Protein AF-A0A529ICU2-F1 (afdb_monomer)

Nearest PDB structures (foldseek):
  4ps2-assembly1_A  TM=2.960E-01  e=1.116E-01  Escherichia coli 042

pLDDT: mean 79.57, std 13.18, range [36.53, 95.19]

Secondary structure (DSSP, 8-state):
-----SSGGGGSHHHHHHHSHHHHHHHHHHHHHHHHHHHHHHHHHHHHHHHHHHT-HHHHHHHHHHHHHHGGGS--

Radius of gyration: 23.71 Å; Cα contacts (8 Å, |Δi|>4): 22; chains: 1; bounding box: 40×35×60 Å

Solvent-accessible surface area (backbone atoms only — not comparable to full-atom values): 4468 Å² total; per-residue (Å²): 139,77,84,87,73,91,52,83,73,42,75,37,71,66,51,47,31,59,60,37,70,77,44,29,54,53,52,51,54,48,52,54,50,52,52,49,50,52,51,52,51,54,48,54,54,48,50,50,50,51,52,56,42,70,71,31,66,76,56,41,54,52,50,51,53,48,58,62,54,56,66,72,65,79,77,122

Sequence (76 aa):
LDLTFTKMGDFAPDKIAEQVPQLAEILKMRRQLEELLGFMDGRVDAEKRIAQLLNNEPLLSKIASQAMSDDDKVGE

Foldseek 3Di:
DDQDDDDPCCPPPVNRLCVDVVSVVVVVVVVVVVVVVCVVVVVVVVVVVVVVCVVDPVSVVVVVVVVVVVVVVVPD

Structure (mmCIF, N/CA/C/O backbone):
data_AF-A0A529ICU2-F1
#
_entry.id   AF-A0A529ICU2-F1
#
loop_
_atom_site.group_PDB
_atom_site.id
_atom_site.type_symbol
_atom_site.label_atom_id
_atom_site.label_alt_id
_atom_site.label_comp_id
_atom_site.label_asym_i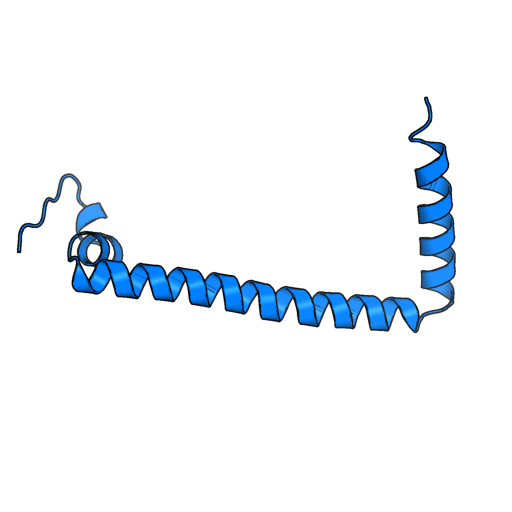d
_atom_site.label_entity_id
_atom_site.label_seq_id
_atom_site.pdbx_PDB_ins_code
_atom_site.Cartn_x
_atom_site.Cartn_y
_atom_site.Cartn_z
_atom_site.occupancy
_atom_site.B_iso_or_equiv
_atom_site.auth_seq_id
_atom_site.auth_comp_id
_atom_site.auth_asym_id
_atom_site.auth_atom_id
_atom_site.pdbx_PDB_model_num
ATOM 1 N N . LEU A 1 1 ? -7.522 -0.768 26.917 1.00 72.50 1 LEU A N 1
ATOM 2 C CA . LEU A 1 1 ? -7.729 -0.772 25.456 1.00 72.50 1 LEU A CA 1
ATOM 3 C C . LEU A 1 1 ? -8.939 0.108 25.230 1.00 72.50 1 LEU A C 1
ATOM 5 O O . LEU A 1 1 ? -9.975 -0.211 25.799 1.00 72.50 1 LEU A O 1
ATOM 9 N N . ASP A 1 2 ? -8.772 1.235 24.553 1.00 85.19 2 ASP A N 1
ATOM 10 C CA . ASP A 1 2 ? -9.855 2.193 24.334 1.00 85.19 2 ASP A CA 1
ATOM 11 C C . ASP A 1 2 ? -10.089 2.279 22.828 1.00 85.19 2 ASP A C 1
ATOM 13 O O . ASP A 1 2 ? -9.150 2.556 22.081 1.00 85.19 2 ASP A O 1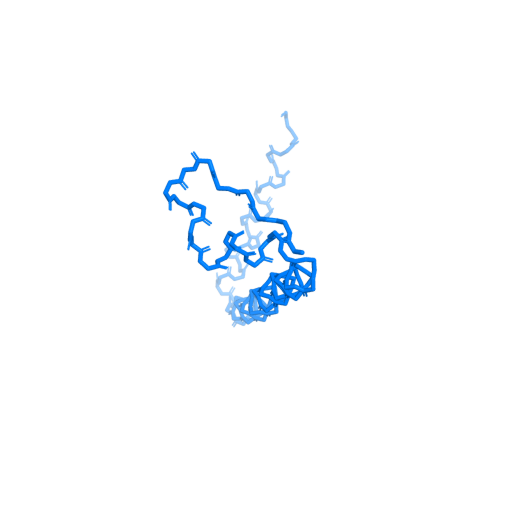
ATOM 17 N N . LEU A 1 3 ? -11.290 1.913 22.386 1.00 90.75 3 LEU A N 1
ATOM 18 C CA . LEU A 1 3 ? -11.657 1.842 20.975 1.00 90.75 3 LEU A CA 1
ATOM 19 C C . LEU A 1 3 ? -12.833 2.783 20.746 1.00 90.75 3 LEU A C 1
ATOM 21 O O . LEU A 1 3 ? -13.853 2.691 21.426 1.00 90.75 3 LEU A O 1
ATOM 25 N N . THR A 1 4 ? -12.692 3.677 19.776 1.00 92.44 4 THR A N 1
ATOM 26 C CA . THR A 1 4 ? -13.719 4.651 19.413 1.00 92.44 4 THR A CA 1
ATOM 27 C C . THR A 1 4 ? -14.274 4.318 18.037 1.00 92.44 4 THR A C 1
ATOM 29 O O . THR A 1 4 ? -13.535 4.212 17.059 1.00 92.44 4 THR A O 1
ATOM 32 N N . PHE A 1 5 ? -15.596 4.193 17.953 1.00 95.00 5 PHE A N 1
ATOM 33 C CA . PHE A 1 5 ? -16.316 3.936 16.709 1.00 95.00 5 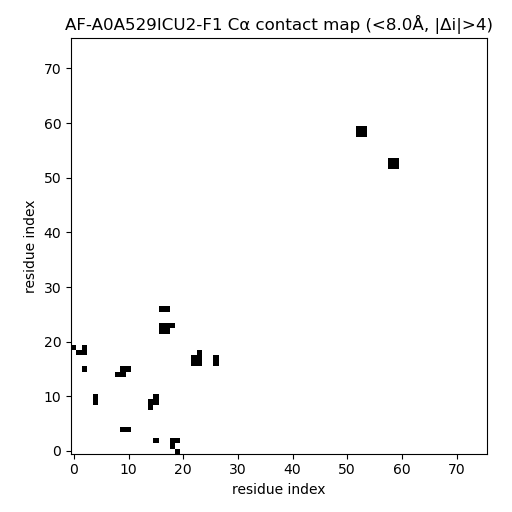PHE A CA 1
ATOM 34 C C . PHE A 1 5 ? -17.316 5.067 16.475 1.00 95.00 5 PHE A C 1
ATOM 36 O O . PHE A 1 5 ? -18.191 5.315 17.301 1.00 95.00 5 PHE A O 1
ATOM 43 N N . THR A 1 6 ? -17.181 5.765 15.351 1.00 94.31 6 THR A N 1
ATOM 44 C CA . THR A 1 6 ? -18.021 6.912 14.963 1.00 94.31 6 THR A CA 1
ATOM 45 C C . THR A 1 6 ? -18.987 6.572 13.833 1.00 94.31 6 THR A C 1
ATOM 47 O O . THR A 1 6 ? -20.039 7.195 13.691 1.00 94.31 6 THR A O 1
ATOM 50 N N . LYS A 1 7 ? -18.644 5.567 13.026 1.00 95.19 7 LYS A N 1
ATOM 51 C CA . LYS A 1 7 ? -19.424 5.097 11.879 1.00 95.19 7 LYS A CA 1
ATOM 52 C C . LYS A 1 7 ? -19.267 3.593 11.706 1.00 95.19 7 LYS A C 1
ATOM 54 O O . LYS A 1 7 ? -18.301 2.998 12.173 1.00 95.19 7 LYS A O 1
ATOM 59 N N . MET A 1 8 ? -20.171 2.984 10.940 1.00 93.94 8 MET A N 1
ATOM 60 C CA . MET A 1 8 ? -20.146 1.536 10.700 1.00 93.94 8 MET A CA 1
ATOM 61 C C . MET A 1 8 ? -18.845 1.045 10.035 1.00 93.94 8 MET A C 1
ATOM 63 O O . MET A 1 8 ? -18.422 -0.084 10.252 1.00 93.94 8 MET A O 1
ATOM 67 N N . GLY A 1 9 ? -18.171 1.901 9.258 1.00 93.88 9 GLY A N 1
ATOM 68 C CA . GLY A 1 9 ? -16.880 1.570 8.646 1.00 93.88 9 GLY A CA 1
ATOM 69 C C . GLY A 1 9 ? -15.737 1.368 9.647 1.00 93.88 9 GLY A C 1
ATOM 70 O O . GLY A 1 9 ? -14.760 0.714 9.307 1.00 93.88 9 GLY A O 1
ATOM 71 N N . ASP A 1 10 ? -15.854 1.874 10.876 1.00 94.38 10 ASP A N 1
ATOM 72 C CA . ASP A 1 10 ? -14.793 1.762 11.886 1.00 94.38 10 ASP A CA 1
ATOM 73 C C . ASP A 1 10 ? -14.689 0.336 12.462 1.00 94.38 10 ASP A C 1
ATOM 75 O O . ASP A 1 10 ? -13.686 -0.008 13.079 1.00 94.38 10 ASP A O 1
ATOM 79 N N . PHE A 1 11 ? -15.691 -0.519 12.216 1.00 93.62 11 PHE A N 1
ATOM 80 C CA . PHE A 1 11 ? -15.651 -1.948 12.547 1.00 93.62 11 PHE A CA 1
ATOM 81 C C . PHE A 1 11 ? -14.807 -2.777 11.571 1.00 93.62 11 PHE A C 1
ATOM 83 O O . PHE A 1 11 ? -14.659 -3.986 11.761 1.00 93.62 11 PHE A O 1
ATOM 90 N N . ALA A 1 12 ? -14.269 -2.161 10.516 1.00 95.12 12 ALA A N 1
ATOM 91 C CA . ALA A 1 12 ? -13.382 -2.855 9.602 1.00 95.12 12 ALA A CA 1
ATOM 92 C C . ALA A 1 12 ? -12.082 -3.287 10.328 1.00 95.12 12 ALA A C 1
ATOM 94 O O . ALA A 1 12 ? -11.581 -2.558 11.191 1.00 95.12 12 ALA A O 1
ATOM 95 N N . PRO A 1 13 ? -11.518 -4.471 10.020 1.00 92.19 13 PRO A N 1
ATOM 96 C CA . PRO A 1 13 ? -10.382 -5.026 10.765 1.00 92.19 13 PRO A CA 1
ATOM 97 C C . PRO A 1 13 ? -9.132 -4.137 10.751 1.00 92.19 13 PRO A C 1
ATOM 99 O O . PRO A 1 13 ? -8.399 -4.071 11.734 1.00 92.19 13 PRO A O 1
ATOM 102 N N . ASP A 1 14 ? -8.901 -3.438 9.644 1.00 90.50 14 ASP A N 1
ATOM 103 C CA . ASP A 1 14 ? -7.839 -2.451 9.470 1.00 90.50 14 ASP A CA 1
ATOM 104 C C . ASP A 1 14 ? -8.048 -1.229 10.372 1.00 90.50 14 ASP A C 1
ATOM 106 O O . ASP A 1 14 ? -7.107 -0.782 11.024 1.00 90.50 14 ASP A O 1
ATOM 110 N N . LYS A 1 15 ? -9.287 -0.737 10.484 1.00 94.25 15 LYS A N 1
ATOM 111 C CA . LYS A 1 15 ? -9.643 0.386 11.363 1.00 94.25 15 LYS A CA 1
ATOM 112 C C . LYS A 1 15 ? -9.473 0.043 12.838 1.00 94.25 15 LYS A C 1
ATOM 114 O O . LYS A 1 15 ? -9.001 0.877 13.605 1.00 94.25 15 LYS A O 1
ATOM 119 N N . ILE A 1 16 ? -9.792 -1.189 13.225 1.00 92.06 16 ILE A N 1
ATOM 120 C CA . ILE A 1 16 ? -9.554 -1.683 14.587 1.00 92.06 16 ILE A CA 1
ATOM 121 C C . ILE A 1 16 ? -8.048 -1.817 14.849 1.00 92.06 16 ILE A C 1
ATOM 123 O O . ILE A 1 16 ? -7.562 -1.384 15.893 1.00 92.06 16 ILE A O 1
ATOM 127 N N . ALA A 1 17 ? -7.294 -2.374 13.897 1.00 92.06 17 ALA A N 1
ATOM 128 C CA . ALA A 1 17 ? -5.845 -2.524 14.014 1.00 92.06 17 ALA A CA 1
ATOM 129 C C . ALA A 1 17 ? -5.113 -1.174 14.123 1.00 92.06 17 ALA A C 1
ATOM 131 O O . ALA A 1 17 ? -4.124 -1.084 14.843 1.00 92.06 17 ALA A O 1
ATOM 132 N N . GLU A 1 18 ? -5.611 -0.118 13.472 1.00 91.75 18 GLU A N 1
ATOM 133 C CA . GLU A 1 18 ? -5.072 1.246 13.589 1.00 91.75 18 GLU A CA 1
ATOM 134 C C . GLU A 1 18 ? -5.227 1.840 15.000 1.00 91.75 18 GLU A C 1
ATOM 136 O O . GLU A 1 18 ? -4.392 2.640 15.417 1.00 91.75 18 GLU A O 1
ATOM 141 N N . GLN A 1 19 ? -6.263 1.450 15.750 1.00 93.19 19 GLN A N 1
ATOM 142 C CA . GLN A 1 19 ? -6.524 1.969 17.101 1.00 93.19 19 GLN A CA 1
ATOM 143 C C . GLN A 1 19 ? -5.756 1.220 18.200 1.00 93.19 19 GLN A C 1
ATOM 145 O O . GLN A 1 19 ? -5.596 1.733 19.307 1.00 93.19 19 GLN A O 1
ATOM 150 N N . VAL A 1 20 ? -5.268 0.009 17.917 1.00 94.12 20 VAL A N 1
ATOM 151 C CA . VAL A 1 20 ? -4.488 -0.791 18.869 1.00 94.12 20 VAL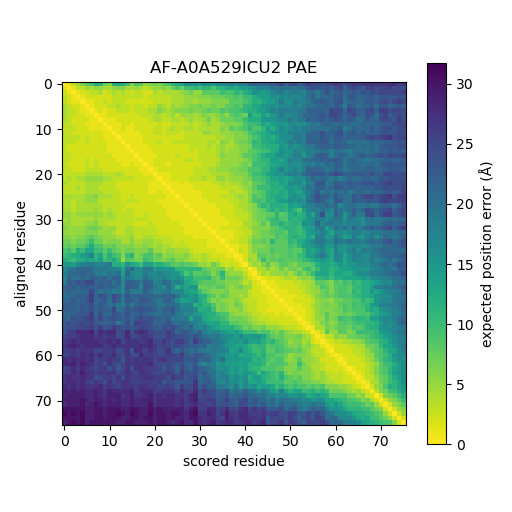 A CA 1
ATOM 152 C C . VAL A 1 20 ? -2.997 -0.524 18.640 1.00 94.12 20 VAL A C 1
ATOM 154 O O . VAL A 1 20 ? -2.476 -0.946 17.609 1.00 94.12 20 VAL A O 1
ATOM 157 N N . PRO A 1 21 ? -2.267 0.103 19.586 1.00 88.19 21 PRO A N 1
ATOM 158 C CA . PRO A 1 21 ? -0.894 0.561 19.354 1.00 88.19 21 PRO A CA 1
ATOM 159 C C . PRO A 1 21 ? 0.057 -0.525 18.837 1.00 88.19 21 PRO A C 1
ATOM 161 O O . PRO A 1 21 ? 0.820 -0.285 17.906 1.00 88.19 21 PRO A O 1
ATOM 164 N N . GLN A 1 22 ? -0.029 -1.743 19.384 1.00 89.81 22 GLN A N 1
ATOM 165 C CA . GLN A 1 22 ? 0.821 -2.857 18.953 1.00 89.81 22 GLN A CA 1
ATOM 166 C C . GLN A 1 22 ? 0.509 -3.317 17.520 1.00 89.81 22 GLN A C 1
ATOM 168 O O . GLN A 1 22 ? 1.408 -3.718 16.787 1.00 89.81 22 GLN A O 1
ATOM 173 N N . LEU A 1 23 ? -0.761 -3.267 17.109 1.00 91.44 23 LEU A N 1
ATOM 174 C CA . LEU A 1 23 ? -1.181 -3.666 15.764 1.00 91.44 23 LEU A CA 1
ATOM 175 C C . LEU A 1 23 ? -0.921 -2.555 14.743 1.00 91.44 23 LEU A C 1
ATOM 177 O O . LEU A 1 23 ? -0.566 -2.852 13.603 1.00 91.44 23 LEU A O 1
ATOM 181 N N . ALA A 1 24 ? -1.031 -1.292 15.155 1.00 91.44 24 ALA A N 1
ATOM 182 C CA . ALA A 1 24 ? -0.762 -0.133 14.317 1.00 91.44 24 ALA A CA 1
ATOM 183 C C . ALA A 1 24 ? 0.700 -0.094 13.842 1.00 91.44 24 ALA A C 1
ATOM 185 O O . ALA A 1 24 ? 0.956 0.179 12.668 1.00 91.44 24 ALA A O 1
ATOM 186 N N . GLU A 1 25 ? 1.663 -0.423 14.713 1.00 89.62 25 GLU A N 1
ATOM 187 C CA . GLU A 1 25 ? 3.075 -0.518 14.317 1.00 89.62 25 GLU A CA 1
ATOM 188 C C . GLU A 1 25 ? 3.315 -1.625 13.287 1.00 89.62 25 GLU A C 1
ATOM 190 O O . GLU A 1 25 ? 3.988 -1.403 12.278 1.00 89.62 25 GLU A O 1
ATOM 195 N N . ILE A 1 26 ? 2.713 -2.799 13.486 1.00 93.31 26 ILE A N 1
ATOM 196 C CA . ILE A 1 26 ? 2.820 -3.916 12.539 1.00 93.31 26 ILE A CA 1
ATOM 197 C C . ILE A 1 26 ? 2.175 -3.544 11.197 1.00 93.31 26 ILE A C 1
ATOM 199 O O . ILE A 1 26 ? 2.748 -3.812 10.141 1.00 93.31 26 ILE A O 1
ATOM 203 N N . LEU A 1 27 ? 1.014 -2.884 11.219 1.00 91.62 27 LEU A N 1
ATOM 204 C CA . LEU A 1 27 ? 0.330 -2.410 10.016 1.00 91.62 27 LEU A CA 1
ATOM 205 C C . LEU A 1 27 ? 1.182 -1.391 9.250 1.00 91.62 27 LEU A C 1
ATOM 207 O O . LEU A 1 27 ? 1.266 -1.451 8.024 1.00 91.62 27 LEU A O 1
ATOM 211 N N . LYS A 1 28 ? 1.858 -0.486 9.965 1.00 88.56 28 LYS A N 1
ATOM 212 C CA . LYS A 1 28 ? 2.794 0.473 9.375 1.00 88.56 28 LYS A CA 1
ATOM 213 C C . LYS A 1 28 ? 3.983 -0.230 8.721 1.00 88.56 28 LYS A C 1
ATOM 215 O O . LYS A 1 28 ? 4.286 0.065 7.568 1.00 88.56 28 LYS A O 1
ATOM 220 N N . MET A 1 29 ? 4.623 -1.173 9.416 1.00 92.75 29 MET A N 1
ATOM 221 C CA . MET A 1 29 ? 5.736 -1.943 8.848 1.00 92.75 29 MET A CA 1
ATOM 222 C C . MET A 1 29 ? 5.301 -2.740 7.617 1.00 92.75 29 MET A C 1
ATOM 224 O O . MET A 1 29 ? 6.018 -2.775 6.622 1.00 92.75 29 MET A O 1
ATOM 228 N N . ARG A 1 30 ? 4.102 -3.331 7.642 1.00 93.06 30 ARG A N 1
ATOM 229 C CA . ARG A 1 30 ? 3.536 -4.027 6.484 1.00 93.06 30 ARG A CA 1
ATOM 230 C C . ARG A 1 30 ? 3.393 -3.101 5.276 1.00 93.06 30 ARG A C 1
ATOM 232 O O . ARG A 1 30 ? 3.829 -3.479 4.196 1.00 93.06 30 ARG A O 1
ATOM 239 N N . ARG A 1 31 ? 2.830 -1.901 5.453 1.00 89.44 31 ARG A N 1
ATOM 240 C CA . ARG A 1 31 ? 2.694 -0.913 4.366 1.00 89.44 31 ARG A CA 1
ATOM 241 C C . ARG A 1 31 ? 4.060 -0.536 3.781 1.00 89.44 31 ARG A C 1
ATOM 243 O O . ARG A 1 31 ? 4.220 -0.534 2.569 1.00 89.44 31 ARG A O 1
ATOM 250 N N . GLN A 1 32 ? 5.065 -0.322 4.634 1.00 85.88 32 GLN A N 1
ATOM 251 C CA . GLN A 1 32 ? 6.439 -0.038 4.195 1.00 85.88 32 GLN A CA 1
ATOM 252 C C . GLN A 1 32 ? 7.069 -1.204 3.416 1.00 85.88 32 GLN A C 1
ATOM 254 O O . GLN A 1 32 ? 7.792 -0.982 2.448 1.00 85.88 32 GLN A O 1
ATOM 259 N N . LEU A 1 33 ? 6.795 -2.449 3.814 1.00 90.31 33 LEU A N 1
ATOM 260 C CA . LEU A 1 33 ? 7.253 -3.635 3.085 1.00 90.31 33 LEU A CA 1
ATOM 261 C C . LEU A 1 33 ? 6.534 -3.802 1.740 1.00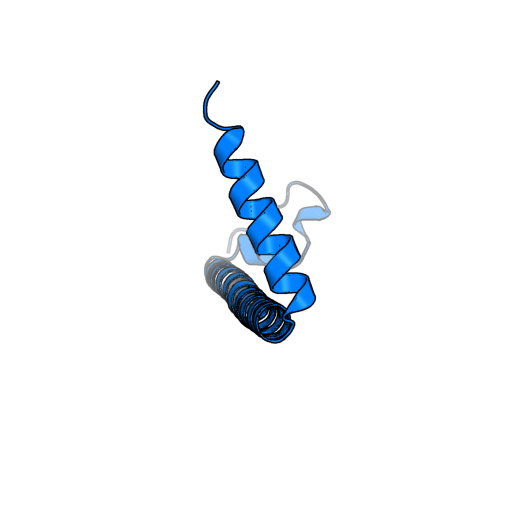 90.31 33 LEU A C 1
ATOM 263 O O . LEU A 1 33 ? 7.175 -4.185 0.768 1.00 90.31 33 LEU A O 1
ATOM 267 N N . GLU A 1 34 ? 5.234 -3.507 1.666 1.00 87.81 34 GLU A N 1
ATOM 268 C CA . GLU A 1 34 ? 4.463 -3.525 0.414 1.00 87.81 34 GLU A CA 1
ATOM 269 C C . GLU A 1 34 ? 4.976 -2.459 -0.570 1.00 87.81 34 GLU A C 1
ATOM 271 O O . GLU A 1 34 ? 5.189 -2.759 -1.745 1.00 87.81 34 GLU A O 1
ATOM 276 N N . GLU A 1 35 ? 5.262 -1.246 -0.085 1.00 83.12 35 GLU A N 1
ATOM 277 C CA . GLU A 1 35 ? 5.905 -0.183 -0.871 1.00 83.12 35 GLU A CA 1
ATOM 278 C C . GLU A 1 35 ? 7.290 -0.607 -1.374 1.00 83.12 35 GLU A C 1
ATOM 280 O O . GLU A 1 35 ? 7.613 -0.430 -2.551 1.00 83.12 35 GLU A O 1
ATOM 285 N N . LEU A 1 36 ? 8.104 -1.213 -0.504 1.00 84.12 36 LEU A N 1
ATOM 286 C CA . LEU A 1 36 ? 9.426 -1.710 -0.873 1.00 84.12 36 LEU A CA 1
ATOM 287 C C . LEU A 1 36 ? 9.341 -2.831 -1.913 1.00 84.12 36 LEU A C 1
ATOM 289 O O . LEU A 1 36 ? 10.110 -2.825 -2.870 1.00 84.12 36 LEU A O 1
ATOM 293 N N . LEU A 1 37 ? 8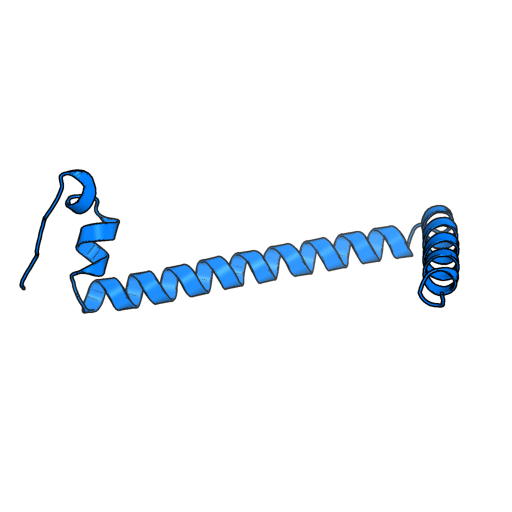.411 -3.772 -1.751 1.00 79.19 37 LEU A N 1
ATOM 294 C CA . LEU A 1 37 ? 8.203 -4.854 -2.707 1.00 79.19 37 LEU A CA 1
ATOM 295 C C . LEU A 1 37 ? 7.797 -4.297 -4.076 1.00 79.19 37 LEU A C 1
ATOM 297 O O . LEU A 1 37 ? 8.366 -4.705 -5.085 1.00 79.19 37 LEU A O 1
ATOM 301 N N . GLY A 1 38 ? 6.894 -3.313 -4.108 1.00 79.50 38 GLY A N 1
ATOM 302 C CA . GLY A 1 38 ? 6.526 -2.613 -5.339 1.00 79.50 38 GLY A CA 1
ATOM 303 C C . GLY A 1 38 ? 7.706 -1.877 -5.982 1.00 79.50 38 GLY A C 1
ATOM 304 O O . GLY A 1 38 ? 7.859 -1.894 -7.201 1.00 79.50 38 GLY A O 1
ATOM 305 N N . PHE A 1 39 ? 8.586 -1.278 -5.177 1.00 73.38 39 PHE A N 1
ATOM 306 C CA . PHE A 1 39 ? 9.802 -0.636 -5.675 1.00 73.38 39 PHE A CA 1
ATOM 307 C C . PHE A 1 39 ? 10.821 -1.643 -6.219 1.00 73.38 39 PHE A C 1
ATOM 309 O O . PHE A 1 39 ? 11.473 -1.371 -7.226 1.00 73.38 39 PHE A O 1
ATOM 316 N N . MET A 1 40 ? 10.958 -2.807 -5.582 1.00 77.00 40 MET A N 1
ATOM 317 C CA . MET A 1 40 ? 11.833 -3.879 -6.057 1.00 77.00 40 MET A CA 1
ATOM 318 C C . MET A 1 40 ? 11.335 -4.462 -7.380 1.00 77.00 40 MET A C 1
ATOM 320 O O . MET A 1 40 ? 12.127 -4.592 -8.310 1.00 77.00 40 MET A O 1
ATOM 324 N N . ASP A 1 41 ? 10.038 -4.745 -7.489 1.00 76.25 41 ASP A N 1
ATOM 325 C CA . ASP A 1 41 ? 9.436 -5.292 -8.709 1.00 76.25 41 ASP A CA 1
ATOM 326 C C . ASP A 1 41 ? 9.494 -4.267 -9.856 1.00 76.25 41 ASP A C 1
ATOM 328 O O . ASP A 1 41 ? 10.025 -4.538 -10.933 1.00 76.25 41 ASP A O 1
ATOM 332 N N . GLY A 1 42 ? 9.088 -3.020 -9.584 1.00 75.38 42 GLY A N 1
ATOM 333 C CA . GLY A 1 42 ? 9.097 -1.939 -10.570 1.00 75.38 42 GLY A CA 1
ATOM 334 C C . GLY A 1 42 ? 10.493 -1.579 -11.087 1.00 75.38 42 GLY A C 1
ATOM 335 O O . GLY A 1 42 ? 10.644 -1.264 -12.268 1.00 75.38 42 GLY A O 1
ATOM 336 N N . ARG A 1 43 ? 11.532 -1.651 -10.244 1.00 71.19 43 ARG A N 1
ATOM 337 C CA . ARG A 1 43 ? 12.919 -1.411 -10.677 1.00 71.19 43 ARG A CA 1
ATOM 338 C C . ARG A 1 43 ? 13.473 -2.544 -11.522 1.00 71.19 43 ARG A C 1
ATOM 340 O O . ARG A 1 43 ? 14.069 -2.267 -12.558 1.00 71.19 43 ARG A O 1
ATOM 347 N N . VAL A 1 44 ? 13.268 -3.793 -11.110 1.00 73.81 44 VAL A N 1
ATOM 348 C CA . VAL A 1 44 ? 13.763 -4.960 -11.854 1.00 73.81 44 VAL A CA 1
ATOM 349 C C . VAL A 1 44 ? 13.095 -5.044 -13.227 1.00 73.81 44 VAL A C 1
ATOM 351 O O . VAL A 1 44 ? 13.770 -5.262 -14.236 1.00 73.81 44 VAL A O 1
ATOM 354 N N . ASP A 1 45 ? 11.790 -4.789 -13.302 1.00 72.69 45 ASP A N 1
ATOM 355 C CA . ASP A 1 45 ? 11.067 -4.766 -14.571 1.00 72.69 45 ASP A CA 1
ATOM 356 C C . ASP A 1 45 ? 11.468 -3.586 -15.464 1.00 72.69 45 ASP A C 1
ATOM 358 O O . ASP A 1 45 ? 11.589 -3.750 -16.685 1.00 72.69 45 ASP A O 1
ATOM 362 N N . ALA A 1 46 ? 11.719 -2.408 -14.885 1.00 71.75 46 ALA A N 1
ATOM 363 C CA . ALA A 1 46 ? 12.239 -1.261 -15.624 1.00 71.75 46 ALA A CA 1
ATOM 364 C C . ALA A 1 46 ? 13.645 -1.537 -16.179 1.00 71.75 46 ALA A C 1
ATOM 366 O O . ALA A 1 46 ? 13.882 -1.310 -17.364 1.00 71.75 46 ALA A O 1
ATOM 367 N N . GLU A 1 47 ? 14.555 -2.091 -15.374 1.00 72.94 47 GLU A N 1
ATOM 368 C CA . GLU A 1 47 ? 15.904 -2.482 -15.805 1.00 72.94 47 GLU A CA 1
ATOM 369 C C . GLU A 1 47 ? 15.853 -3.527 -16.924 1.00 72.94 47 GLU A C 1
ATOM 371 O O . GLU A 1 47 ? 16.543 -3.394 -17.936 1.00 72.94 47 GLU A O 1
ATOM 376 N N . LYS A 1 48 ? 14.972 -4.527 -16.809 1.00 79.00 48 LYS A N 1
ATOM 377 C CA . LYS A 1 48 ? 14.766 -5.542 -17.849 1.00 79.00 48 LYS A CA 1
ATOM 378 C C . LYS A 1 48 ? 14.228 -4.938 -19.146 1.00 79.00 48 LYS A C 1
ATOM 380 O O . LYS A 1 48 ? 14.709 -5.293 -20.223 1.00 79.00 48 LYS A O 1
ATOM 385 N N . ARG A 1 49 ? 13.259 -4.020 -19.069 1.00 71.38 49 ARG A N 1
ATOM 386 C CA . ARG A 1 49 ? 12.733 -3.301 -20.243 1.00 71.38 49 ARG A CA 1
ATOM 387 C C . ARG A 1 49 ? 13.797 -2.416 -20.883 1.00 71.38 49 ARG A C 1
ATOM 389 O O . ARG A 1 49 ? 13.919 -2.431 -22.103 1.00 71.38 49 ARG A O 1
ATOM 396 N N . ILE A 1 50 ? 14.596 -1.703 -20.091 1.00 72.94 50 ILE A N 1
ATOM 397 C CA . ILE A 1 50 ? 15.724 -0.905 -20.587 1.00 72.94 50 ILE A CA 1
ATOM 398 C C . ILE A 1 50 ? 16.753 -1.813 -21.267 1.00 72.94 50 ILE A C 1
ATOM 400 O O . ILE A 1 50 ? 17.149 -1.529 -22.390 1.00 72.94 50 ILE A O 1
ATOM 404 N N . ALA A 1 51 ? 17.125 -2.947 -20.671 1.00 79.94 51 ALA A N 1
ATOM 405 C CA . ALA A 1 51 ? 18.036 -3.907 -21.293 1.00 79.94 51 ALA A CA 1
ATOM 406 C C . ALA A 1 51 ? 17.480 -4.479 -22.612 1.00 79.94 51 ALA A C 1
ATOM 408 O O . ALA A 1 51 ? 18.216 -4.645 -23.582 1.00 79.94 51 ALA A O 1
ATOM 409 N N . GLN A 1 52 ? 16.174 -4.751 -22.695 1.00 77.44 52 GLN A N 1
ATOM 410 C CA . GLN A 1 52 ? 15.517 -5.165 -23.942 1.00 77.44 52 GLN A CA 1
ATOM 411 C C . GLN A 1 52 ? 15.501 -4.054 -25.000 1.00 77.44 52 GLN A C 1
ATOM 413 O O . GLN A 1 52 ? 15.653 -4.341 -26.187 1.00 77.44 52 GLN A O 1
ATOM 418 N N . LEU A 1 53 ? 15.328 -2.797 -24.588 1.00 71.38 53 LEU A N 1
ATOM 419 C CA . LEU A 1 53 ? 15.400 -1.634 -25.473 1.00 71.38 53 LEU A CA 1
ATOM 420 C C . LEU A 1 53 ? 16.833 -1.410 -25.981 1.00 71.38 53 LEU A C 1
ATOM 422 O O . LEU A 1 53 ? 17.017 -1.172 -27.170 1.00 71.38 53 LEU A O 1
ATOM 426 N N . LEU A 1 54 ? 17.838 -1.567 -25.114 1.00 71.88 54 LEU A N 1
ATOM 427 C CA . LEU A 1 54 ? 19.260 -1.450 -25.455 1.00 71.88 54 LEU A CA 1
ATOM 428 C C . LEU A 1 54 ? 19.760 -2.577 -26.373 1.00 71.88 54 LEU A C 1
ATOM 430 O O . LEU A 1 54 ? 20.686 -2.373 -27.147 1.00 71.88 54 LEU A O 1
ATOM 434 N N . ASN A 1 55 ? 19.147 -3.759 -26.322 1.00 74.62 55 ASN A N 1
ATOM 435 C CA . ASN A 1 55 ? 19.476 -4.861 -27.230 1.00 74.62 55 ASN A CA 1
ATOM 436 C C . ASN A 1 55 ? 18.790 -4.747 -28.604 1.00 74.62 55 ASN A C 1
ATOM 438 O O . ASN A 1 55 ? 1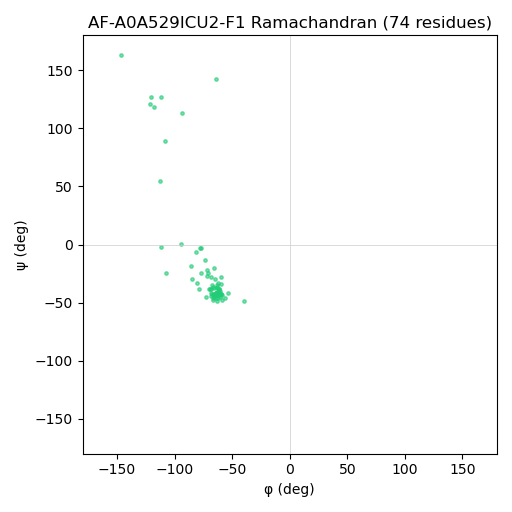9.065 -5.549 -29.493 1.00 74.62 55 ASN A O 1
ATOM 442 N N . ASN A 1 56 ? 17.896 -3.773 -28.795 1.00 75.19 56 ASN A N 1
ATOM 443 C CA . ASN A 1 56 ? 17.194 -3.548 -30.055 1.00 75.19 56 ASN A CA 1
ATOM 444 C C . ASN A 1 56 ? 17.707 -2.273 -30.743 1.00 75.19 56 ASN A C 1
ATOM 446 O O . ASN A 1 56 ? 17.131 -1.196 -30.590 1.00 75.19 56 ASN A O 1
ATOM 450 N N . GLU A 1 57 ? 18.743 -2.424 -31.573 1.00 68.69 57 GLU A N 1
ATOM 451 C CA . GLU A 1 57 ? 19.339 -1.380 -32.433 1.00 68.69 57 GLU A CA 1
ATOM 452 C C . GLU A 1 57 ? 18.331 -0.421 -33.112 1.00 68.69 57 GLU A C 1
ATOM 454 O O . GLU A 1 57 ? 18.505 0.799 -33.010 1.00 68.69 57 GLU A O 1
ATOM 459 N N . PRO A 1 58 ? 17.244 -0.897 -33.760 1.00 72.69 58 PRO A N 1
ATOM 460 C CA . PRO A 1 58 ? 16.309 0.003 -34.441 1.00 72.69 58 PRO A CA 1
ATOM 461 C C . PRO A 1 58 ? 15.436 0.833 -33.484 1.00 72.69 58 PRO A C 1
ATOM 463 O O . PRO A 1 58 ? 15.009 1.932 -33.841 1.00 72.69 58 PRO A O 1
ATOM 466 N N . LEU A 1 59 ? 15.165 0.342 -32.268 1.00 66.50 59 LEU A N 1
ATOM 467 C CA . LEU A 1 59 ? 14.435 1.100 -31.242 1.00 66.50 59 LEU A CA 1
ATOM 468 C C . LEU A 1 59 ? 15.351 2.112 -30.553 1.00 66.50 59 LEU A C 1
ATOM 470 O O . LEU A 1 59 ? 14.935 3.244 -30.319 1.00 66.50 59 LEU A O 1
ATOM 474 N N . LEU A 1 60 ? 16.606 1.734 -30.313 1.00 68.44 60 LEU A N 1
ATOM 475 C CA . LEU A 1 60 ? 17.660 2.611 -29.807 1.00 68.44 60 LEU A CA 1
ATOM 476 C C . LEU A 1 60 ? 17.862 3.837 -30.699 1.00 68.44 60 LEU A C 1
ATOM 478 O O . LEU A 1 60 ? 17.886 4.955 -30.197 1.00 68.44 60 LEU A O 1
ATOM 482 N N . SER A 1 61 ? 17.933 3.648 -32.021 1.00 70.44 61 SER A N 1
ATOM 483 C CA . SER A 1 61 ? 18.070 4.756 -32.974 1.00 70.44 61 SER A CA 1
ATOM 484 C C . SER A 1 61 ? 16.863 5.704 -32.944 1.00 70.44 61 SER A C 1
ATOM 486 O O . SER A 1 61 ? 17.044 6.922 -32.948 1.00 70.44 61 SER A O 1
ATOM 488 N N . LYS A 1 62 ? 15.633 5.178 -32.835 1.00 75.31 62 LYS A N 1
ATOM 489 C CA . LYS A 1 62 ? 14.416 6.000 -32.691 1.00 75.31 62 LYS A CA 1
ATOM 490 C C . LYS A 1 62 ? 14.381 6.780 -31.380 1.00 75.31 62 LYS A C 1
ATOM 492 O O . LYS A 1 62 ? 14.063 7.964 -31.402 1.00 75.31 62 LYS A O 1
ATOM 497 N N . ILE A 1 63 ? 14.721 6.134 -30.265 1.00 73.56 63 ILE A N 1
ATOM 498 C CA . ILE A 1 63 ? 14.740 6.770 -28.943 1.00 73.56 63 ILE A CA 1
ATOM 499 C C . ILE A 1 63 ? 15.854 7.813 -28.867 1.00 73.56 63 ILE A C 1
ATOM 501 O O . ILE A 1 63 ? 15.603 8.909 -28.388 1.00 73.56 63 ILE A O 1
ATOM 505 N N . ALA A 1 64 ? 17.050 7.519 -29.384 1.00 75.44 64 ALA A N 1
ATOM 506 C CA . ALA A 1 64 ? 18.142 8.487 -29.462 1.00 75.44 64 ALA A CA 1
ATOM 507 C C . ALA A 1 64 ? 17.738 9.704 -30.303 1.00 75.44 64 ALA A C 1
ATOM 509 O O . ALA A 1 64 ? 17.951 10.837 -29.888 1.00 75.44 64 ALA A O 1
ATOM 510 N N . SER A 1 65 ? 17.069 9.474 -31.435 1.00 75.94 65 SER A N 1
ATOM 511 C CA . SER A 1 65 ? 16.555 10.553 -32.284 1.00 75.94 65 SER A CA 1
ATOM 512 C C . SER A 1 65 ? 15.491 11.388 -31.561 1.00 75.94 65 SER A C 1
ATOM 514 O O . SER A 1 65 ? 15.532 12.609 -31.640 1.00 75.94 65 SER A O 1
ATOM 516 N N . GLN A 1 66 ? 14.567 10.763 -30.819 1.00 76.94 66 GLN A N 1
ATOM 517 C CA . GLN A 1 66 ? 13.560 11.469 -30.011 1.00 76.94 66 GLN A CA 1
ATOM 518 C C . GLN A 1 66 ? 14.173 12.238 -28.835 1.00 76.94 66 GLN A C 1
ATOM 520 O O . GLN A 1 66 ? 13.830 13.397 -28.642 1.00 76.94 66 GLN A O 1
ATOM 525 N N . ALA A 1 67 ? 15.116 11.644 -28.104 1.00 74.38 67 ALA A N 1
ATOM 526 C CA . ALA A 1 67 ? 15.806 12.298 -26.994 1.00 74.38 67 ALA A CA 1
ATOM 527 C C . ALA A 1 67 ? 16.632 13.508 -27.461 1.00 74.38 67 ALA A C 1
ATOM 529 O O . ALA A 1 67 ? 16.656 14.528 -26.785 1.00 74.38 67 ALA A O 1
ATOM 530 N N . MET A 1 68 ? 17.251 13.421 -28.643 1.00 71.56 68 MET A N 1
ATOM 531 C CA . MET A 1 68 ? 17.939 14.553 -29.274 1.00 71.56 68 MET A CA 1
ATOM 532 C C . MET A 1 68 ? 16.968 15.614 -29.823 1.00 71.56 68 MET A C 1
ATOM 534 O O . MET A 1 68 ? 17.368 16.756 -29.995 1.00 71.56 68 MET A O 1
ATOM 538 N N . SER A 1 69 ? 15.706 15.258 -30.092 1.00 64.44 69 SER A N 1
ATOM 539 C CA . SER A 1 69 ? 14.675 16.198 -30.568 1.00 64.44 69 SER A CA 1
ATOM 540 C C . SER A 1 69 ? 13.982 16.960 -29.431 1.00 64.44 69 SER A C 1
ATOM 542 O O . SER A 1 69 ? 13.520 18.077 -29.646 1.00 64.44 69 SER A O 1
ATOM 544 N N . ASP A 1 70 ? 13.875 16.359 -28.241 1.00 57.72 70 ASP A N 1
ATOM 545 C CA . ASP A 1 70 ? 13.252 16.987 -27.065 1.00 57.72 70 ASP A CA 1
ATOM 546 C C . ASP A 1 70 ? 14.172 18.029 -26.397 1.00 57.72 70 ASP A C 1
ATOM 548 O O . ASP A 1 70 ? 13.671 18.977 -25.792 1.00 57.72 70 ASP A O 1
ATOM 552 N N . ASP A 1 71 ? 15.496 17.919 -26.561 1.00 54.81 71 ASP A N 1
ATOM 553 C CA . ASP A 1 71 ? 16.469 18.902 -26.045 1.00 54.81 71 ASP A CA 1
ATOM 554 C C . ASP A 1 71 ? 16.423 20.239 -26.824 1.00 54.81 71 ASP A C 1
ATOM 556 O O . ASP A 1 71 ? 16.684 21.302 -26.267 1.00 54.81 71 ASP A O 1
ATOM 560 N N . ASP A 1 72 ? 15.964 20.217 -28.084 1.00 51.72 72 ASP A N 1
ATOM 561 C CA . ASP A 1 72 ? 15.751 21.413 -28.923 1.00 51.72 72 ASP A CA 1
ATOM 562 C C . ASP A 1 72 ? 14.455 22.185 -28.576 1.00 51.72 72 ASP A C 1
ATOM 564 O O . ASP A 1 72 ? 14.173 23.230 -29.162 1.00 51.72 72 ASP A O 1
ATOM 568 N N . LYS A 1 73 ? 13.635 21.694 -27.630 1.00 52.34 73 LYS A N 1
ATOM 569 C CA . LYS A 1 73 ? 12.346 22.311 -27.243 1.00 52.34 73 LYS A CA 1
ATOM 570 C C . LYS A 1 7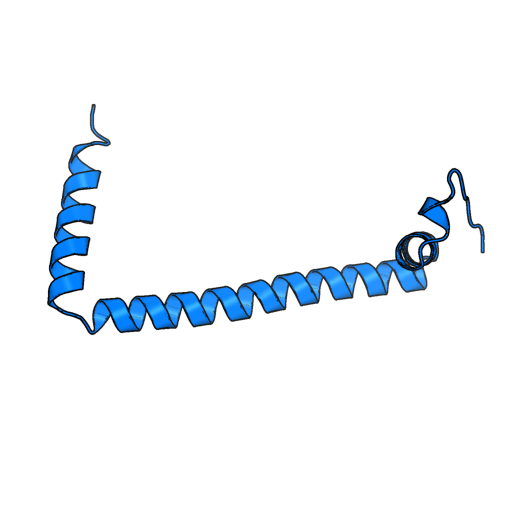3 ? 12.307 22.904 -25.834 1.00 52.34 73 LYS A C 1
ATOM 572 O O . LYS A 1 73 ? 11.287 23.476 -25.459 1.00 52.34 73 LYS A O 1
ATOM 577 N N . VAL A 1 74 ? 13.386 22.792 -25.056 1.00 47.25 74 VAL A N 1
ATOM 578 C CA . VAL A 1 74 ? 13.495 23.405 -23.712 1.00 47.25 74 VAL A CA 1
ATOM 579 C C . VAL A 1 74 ? 14.188 24.782 -23.769 1.00 47.25 74 VAL A C 1
ATOM 581 O O . VAL A 1 74 ? 14.331 25.459 -22.753 1.00 47.25 74 VAL A O 1
ATOM 584 N N . GLY A 1 75 ? 14.573 25.231 -24.967 1.00 48.72 75 GLY A N 1
ATOM 585 C CA . GLY A 1 75 ? 15.181 26.534 -25.229 1.00 48.72 75 GLY A CA 1
ATOM 586 C C . GLY A 1 75 ? 14.314 27.488 -26.056 1.00 48.72 75 GLY A C 1
ATOM 587 O O . GLY A 1 75 ? 14.802 27.983 -27.065 1.00 48.72 75 GLY A O 1
ATOM 588 N N . GLU A 1 76 ? 13.071 27.761 -25.647 1.00 36.53 76 GLU A N 1
ATOM 589 C CA . GLU A 1 76 ? 12.367 29.027 -25.954 1.00 36.53 76 GLU A CA 1
ATOM 590 C C . GLU A 1 76 ? 11.391 29.406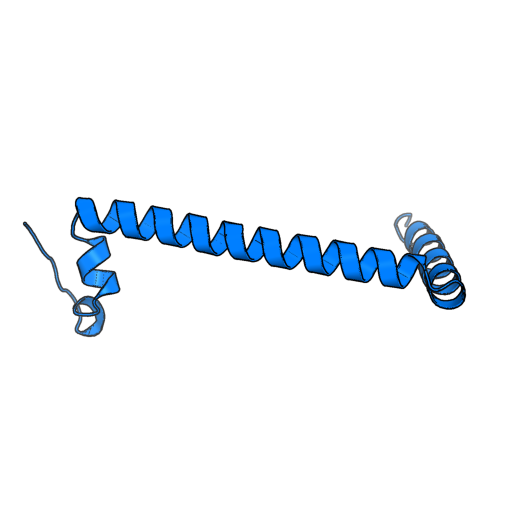 -24.830 1.00 36.53 76 GLU A C 1
ATOM 592 O O . GLU A 1 76 ? 10.621 28.523 -24.383 1.00 36.53 76 GLU A O 1
#

Mean predicted aligned error: 12.98 Å